Protein AF-A0A3D6DUZ0-F1 (afdb_monomer_lite)

pLDDT: mean 80.69, std 15.08, range [42.62, 96.5]

Secondary structure (DSSP, 8-state):
--SSTT--TT-TTTS-S-PPPHHHHHHHHHHHHHHHHHHHHHHHHHHHHHHHHHHHHHHHHSGGGTEEEEEEEEEEETT--B--TT--S-EEEEEEEEEEE-SSS-EEEEE------GGGSPPPPPP-HHHHGGG-

Foldseek 3Di:
DPPVVPPDPPPCPPPPDDDPPPVVVVVVVVVVVVVVVVVVVVVVVVVVVVVVVVVVVVCVVCVVVFKDKDKDKFWAAPVRDTDDPPDPGDTDIAIWIWIFGPDPDTDIDTDHDDDDDPVPDPDDDPPPVVVVVVVD

Structure (mmCIF, N/CA/C/O backbone):
data_AF-A0A3D6DUZ0-F1
#
_entry.id   AF-A0A3D6DUZ0-F1
#
loop_
_atom_site.group_PDB
_atom_site.id
_atom_site.type_symbol
_atom_site.label_atom_id
_atom_site.label_alt_id
_atom_site.label_comp_id
_atom_site.label_asym_id
_atom_site.label_entity_id
_atom_site.label_seq_id
_atom_site.pdbx_PDB_ins_code
_atom_site.Cartn_x
_atom_site.Cartn_y
_atom_site.Cartn_z
_atom_site.occupancy
_atom_site.B_iso_or_equiv
_atom_site.auth_seq_id
_atom_site.auth_comp_id
_atom_site.auth_asym_id
_atom_site.auth_atom_id
_atom_site.pdbx_PDB_model_num
ATOM 1 N N . LEU A 1 1 ? -32.217 10.745 36.655 1.00 51.28 1 LEU A N 1
ATOM 2 C CA . LEU A 1 1 ? -32.563 10.686 38.101 1.00 51.28 1 LEU A CA 1
ATOM 3 C C . LEU A 1 1 ? -34.040 11.016 38.445 1.00 51.28 1 LEU A C 1
ATOM 5 O O . LEU A 1 1 ? -34.300 11.441 39.559 1.00 51.28 1 LEU A O 1
ATOM 9 N N . ARG A 1 2 ? -35.046 10.800 37.568 1.00 42.62 2 ARG A N 1
ATOM 10 C CA . ARG A 1 2 ? -36.477 11.056 37.907 1.00 42.62 2 ARG A CA 1
ATOM 11 C C . ARG A 1 2 ? -37.331 9.807 38.167 1.00 42.62 2 ARG A C 1
ATOM 13 O O . ARG A 1 2 ? -38.380 9.924 38.785 1.00 42.62 2 ARG A O 1
ATOM 20 N N . LEU A 1 3 ? -36.886 8.628 37.730 1.00 50.22 3 LEU A N 1
ATOM 21 C CA . LEU A 1 3 ? -37.674 7.389 37.811 1.00 50.22 3 LEU A CA 1
ATOM 22 C C . LEU A 1 3 ? -37.639 6.713 39.195 1.00 50.22 3 LEU A C 1
ATOM 24 O O . LEU A 1 3 ? -38.598 6.045 39.557 1.00 50.22 3 LEU A O 1
ATOM 28 N N . LEU A 1 4 ? -36.594 6.937 40.001 1.00 52.59 4 LEU A N 1
ATOM 29 C CA . LEU A 1 4 ? -36.472 6.358 41.352 1.00 52.59 4 LEU A CA 1
ATOM 30 C C . LEU A 1 4 ? -37.182 7.172 42.447 1.00 52.59 4 LEU A C 1
ATOM 32 O O . LEU A 1 4 ? -37.472 6.645 43.514 1.00 52.59 4 LEU A O 1
ATOM 36 N N . GLN A 1 5 ? -37.508 8.441 42.187 1.00 51.31 5 GLN A N 1
ATOM 37 C CA . GLN A 1 5 ? -38.159 9.320 43.169 1.00 51.31 5 GLN A CA 1
ATOM 38 C C . GLN A 1 5 ? -39.690 9.177 43.211 1.00 51.31 5 GLN A C 1
ATOM 40 O O . GLN A 1 5 ? -40.328 9.774 44.072 1.00 51.31 5 GLN A O 1
ATOM 45 N N . GLN A 1 6 ? -40.295 8.397 42.308 1.00 49.47 6 GLN A N 1
ATOM 46 C CA . GLN A 1 6 ? -41.755 8.265 42.201 1.00 49.47 6 GLN A CA 1
ATOM 47 C C . GLN A 1 6 ? -42.337 6.979 42.811 1.00 49.47 6 GLN A C 1
ATOM 49 O O . GLN A 1 6 ? -43.468 6.612 42.497 1.00 49.47 6 GLN A O 1
ATOM 54 N N . GLN A 1 7 ? -41.636 6.301 43.726 1.00 50.44 7 GLN A N 1
ATOM 55 C CA . GLN A 1 7 ? -42.297 5.286 44.555 1.00 50.44 7 GLN A CA 1
ATOM 56 C C . GLN A 1 7 ? -43.094 5.967 45.676 1.00 50.44 7 GLN A C 1
ATOM 58 O O . GLN A 1 7 ? -42.652 6.086 46.815 1.00 50.44 7 GLN A O 1
ATOM 63 N N . GLY A 1 8 ? -44.283 6.457 45.315 1.00 52.00 8 GLY A N 1
ATOM 64 C CA . GLY A 1 8 ? -45.301 6.895 46.266 1.00 52.00 8 GLY A CA 1
ATOM 65 C C . GLY A 1 8 ? -45.802 5.729 47.137 1.00 52.00 8 GLY A C 1
ATOM 66 O O . GLY A 1 8 ? -45.694 4.562 46.741 1.00 52.00 8 GLY A O 1
ATOM 67 N N . PRO A 1 9 ? -46.350 6.018 48.330 1.00 44.12 9 PRO A N 1
ATOM 68 C CA . PRO A 1 9 ? -46.783 4.993 49.270 1.00 44.12 9 PRO A CA 1
ATOM 69 C C . PRO A 1 9 ? -47.973 4.229 48.674 1.00 44.12 9 PRO A C 1
ATOM 71 O O . PRO A 1 9 ? -49.072 4.762 48.568 1.00 44.12 9 PRO A O 1
ATOM 74 N N . GLY A 1 10 ? -47.732 2.991 48.231 1.00 49.47 10 GLY A N 1
ATOM 75 C CA . GLY A 1 10 ? -48.759 2.128 47.632 1.00 49.47 10 GLY A CA 1
ATOM 76 C C . GLY A 1 10 ? -48.259 1.062 46.651 1.00 49.47 10 GLY A C 1
ATOM 77 O O . GLY A 1 10 ? -48.989 0.117 46.383 1.00 49.47 10 GLY A O 1
ATOM 78 N N . LEU A 1 11 ? -47.021 1.149 46.149 1.00 49.72 11 LEU A N 1
ATOM 79 C CA . LEU A 1 11 ? -46.492 0.201 45.145 1.00 49.72 11 LEU A CA 1
ATOM 80 C C . LEU A 1 11 ? -45.631 -0.942 45.720 1.00 49.72 11 LEU A C 1
ATOM 82 O O . LEU A 1 11 ? -45.181 -1.812 44.978 1.00 49.72 11 LEU A O 1
ATOM 86 N N . GLY A 1 12 ? -45.436 -0.981 47.041 1.00 47.12 12 GLY A N 1
ATOM 87 C CA . GLY A 1 12 ? -44.601 -1.983 47.717 1.00 47.12 12 GLY A CA 1
ATOM 88 C C . GLY A 1 12 ? -45.187 -3.399 47.801 1.00 47.12 12 GLY A C 1
ATOM 89 O O . GLY A 1 12 ? -44.524 -4.270 48.350 1.00 47.12 12 GLY A O 1
ATOM 90 N N . SER A 1 13 ? -46.405 -3.654 47.301 1.00 48.75 13 SER A N 1
ATOM 91 C CA . SER A 1 13 ? -47.027 -4.990 47.372 1.00 48.75 13 SER A CA 1
ATOM 92 C C . SER A 1 13 ? -46.988 -5.799 46.069 1.00 48.75 13 SER A C 1
ATOM 94 O O . SER A 1 13 ? -47.320 -6.980 46.105 1.00 48.75 13 SER A O 1
ATOM 96 N N . MET A 1 14 ? -46.561 -5.220 44.935 1.00 47.91 14 MET A N 1
ATOM 97 C CA . MET A 1 14 ? -46.492 -5.947 43.650 1.00 47.91 14 MET A CA 1
ATOM 98 C C . MET A 1 14 ? -45.110 -6.511 43.304 1.00 47.91 14 MET A C 1
ATOM 100 O O . MET A 1 14 ? -45.015 -7.446 42.515 1.00 47.91 14 MET A O 1
ATOM 104 N N . PHE A 1 15 ? -44.046 -6.010 43.930 1.00 51.88 15 PHE A N 1
ATOM 105 C CA . PHE A 1 15 ? -42.709 -6.589 43.836 1.00 51.88 15 PHE A CA 1
ATOM 106 C C . PHE A 1 15 ? -42.360 -7.114 45.222 1.00 51.88 15 PHE A C 1
ATOM 108 O O . PHE A 1 15 ? -42.151 -6.321 46.133 1.00 51.88 15 PHE A O 1
ATOM 115 N N . GLY A 1 16 ? -42.383 -8.439 45.402 1.00 47.09 16 GLY A N 1
ATOM 116 C CA . GLY A 1 16 ? -42.197 -9.151 46.677 1.00 47.09 16 GLY A CA 1
ATOM 117 C C . GLY A 1 16 ? -40.806 -9.023 47.312 1.00 47.09 16 GLY A C 1
ATOM 118 O O . GLY A 1 16 ? -40.272 -9.990 47.843 1.00 47.09 16 GLY A O 1
ATOM 119 N N . SER A 1 17 ? -40.210 -7.842 47.261 1.00 52.19 17 SER A N 1
ATOM 120 C CA . SER A 1 17 ? -38.948 -7.485 47.883 1.00 52.19 17 SER A CA 1
ATOM 121 C C . SER A 1 17 ? -39.189 -6.249 48.740 1.00 52.19 17 SER A C 1
ATOM 123 O O . SER A 1 17 ? -39.565 -5.196 48.221 1.00 52.19 17 SER A O 1
ATOM 125 N N . GLN A 1 18 ? -38.988 -6.387 50.056 1.00 52.31 18 GLN A N 1
ATOM 126 C CA . GLN A 1 18 ? -38.924 -5.254 50.981 1.00 52.31 18 GLN A CA 1
ATOM 127 C C . GLN A 1 18 ? -38.035 -4.150 50.383 1.00 52.31 18 GLN A C 1
ATOM 129 O O . GLN A 1 18 ? -37.001 -4.482 49.794 1.00 52.31 18 GLN A O 1
ATOM 134 N N . PRO A 1 19 ? -38.396 -2.859 50.526 1.00 55.81 19 PRO A N 1
ATOM 135 C CA . PRO A 1 19 ? -37.505 -1.782 50.122 1.00 55.81 19 PRO A CA 1
ATOM 136 C C . PRO A 1 19 ? -36.164 -2.005 50.818 1.00 55.81 19 PRO A C 1
ATOM 138 O O . PRO A 1 19 ? -36.117 -2.144 52.043 1.00 55.81 19 PRO A O 1
ATOM 141 N N . ALA A 1 20 ? -35.100 -2.123 50.020 1.00 57.56 20 ALA A N 1
ATOM 142 C CA . ALA A 1 20 ? -33.757 -2.341 50.527 1.00 57.56 20 ALA A CA 1
ATOM 143 C C . ALA A 1 20 ? -33.479 -1.303 51.620 1.00 57.56 20 ALA A C 1
ATOM 145 O O . ALA A 1 20 ? -33.809 -0.123 51.459 1.00 57.56 20 ALA A O 1
ATOM 146 N N . ALA A 1 21 ? -32.949 -1.755 52.761 1.00 66.25 21 ALA A N 1
ATOM 147 C CA . ALA A 1 21 ? -32.675 -0.872 53.885 1.00 66.25 21 ALA A CA 1
ATOM 148 C C . ALA A 1 21 ? -31.879 0.341 53.384 1.00 66.25 21 ALA A C 1
ATOM 150 O O . ALA A 1 21 ? -31.007 0.203 52.533 1.00 66.25 21 ALA A O 1
ATOM 151 N N . ARG A 1 22 ? -32.174 1.536 53.901 1.00 64.69 22 ARG A N 1
ATOM 152 C CA . ARG A 1 22 ? -31.624 2.814 53.406 1.00 64.69 22 ARG A CA 1
ATOM 153 C C . ARG A 1 22 ? -30.091 2.817 53.229 1.00 64.69 22 ARG A C 1
ATOM 155 O O . ARG A 1 22 ? -29.581 3.526 52.370 1.00 64.69 22 ARG A O 1
ATOM 162 N N . GLY A 1 23 ? -29.370 2.020 54.024 1.00 70.06 23 GLY A N 1
ATOM 163 C CA . GLY A 1 23 ? -27.921 1.817 53.896 1.00 70.06 23 GLY A CA 1
ATOM 164 C C . GLY A 1 23 ? -27.495 0.955 52.699 1.00 70.06 23 GLY A C 1
ATOM 165 O O . GLY A 1 23 ? -26.471 1.241 52.091 1.00 70.06 23 GLY A O 1
ATOM 166 N N . GLU A 1 24 ? -28.292 -0.041 52.316 1.00 73.44 24 GLU A N 1
ATOM 167 C CA . GLU A 1 24 ? -28.065 -0.872 51.126 1.00 73.44 24 GLU A CA 1
ATOM 168 C C . GLU A 1 24 ? -28.291 -0.061 49.842 1.00 73.44 24 GLU A C 1
ATOM 170 O O . GLU A 1 24 ? -27.507 -0.146 48.903 1.00 73.44 24 GLU A O 1
ATOM 175 N N . GLN A 1 25 ? -29.308 0.813 49.829 1.00 75.50 25 GLN A N 1
ATOM 176 C CA . GLN A 1 25 ? -29.518 1.763 48.728 1.00 75.50 25 GLN A CA 1
ATOM 177 C C . GLN A 1 25 ? -28.345 2.741 48.577 1.00 75.50 25 GLN A C 1
ATOM 179 O O . GLN A 1 25 ? -27.843 2.915 47.472 1.00 75.50 25 GLN A O 1
ATOM 184 N N . ALA A 1 26 ? -27.864 3.327 49.679 1.00 76.81 26 ALA A N 1
ATOM 185 C CA . ALA A 1 26 ? -26.724 4.245 49.647 1.00 76.81 26 ALA A CA 1
ATOM 186 C C . ALA A 1 26 ? -25.425 3.559 49.182 1.00 76.81 26 ALA A C 1
ATOM 188 O O . ALA A 1 26 ? -24.618 4.160 48.475 1.00 76.81 26 ALA A O 1
ATOM 189 N N . ARG A 1 27 ? -25.227 2.288 49.551 1.00 83.75 27 ARG A N 1
ATOM 190 C CA . ARG A 1 27 ? -24.090 1.487 49.090 1.00 83.75 27 ARG A CA 1
ATOM 191 C C . ARG A 1 27 ? -24.157 1.215 47.585 1.00 83.75 27 ARG A C 1
ATOM 193 O O . ARG A 1 27 ? -23.160 1.412 46.899 1.00 83.75 27 ARG A O 1
ATOM 200 N N . LEU A 1 28 ? -25.317 0.799 47.078 1.00 82.31 28 LEU A N 1
ATOM 201 C CA . LEU A 1 28 ? -25.517 0.547 45.649 1.00 82.31 28 LEU A CA 1
ATOM 202 C C . LEU A 1 28 ? -25.339 1.823 44.813 1.00 82.31 28 LEU A C 1
ATOM 204 O O . LEU A 1 28 ? -24.759 1.768 43.734 1.00 82.31 28 LEU A O 1
ATOM 208 N N . GLU A 1 29 ? -25.781 2.980 45.311 1.00 82.25 29 GLU A N 1
ATOM 209 C CA . GLU A 1 29 ? -25.537 4.274 44.658 1.00 82.25 29 G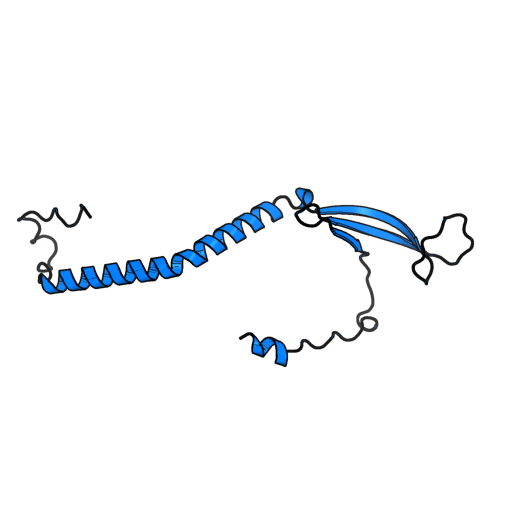LU A CA 1
ATOM 210 C C . GLU A 1 29 ? -24.042 4.612 44.580 1.00 82.25 29 GLU A C 1
ATOM 212 O O . GLU A 1 29 ? -23.570 5.082 43.544 1.00 82.25 29 GLU A O 1
ATOM 217 N N . ALA A 1 30 ? -23.283 4.333 45.644 1.00 85.44 30 ALA A N 1
ATOM 218 C CA . ALA A 1 30 ? -21.837 4.529 45.651 1.00 85.44 30 ALA A CA 1
ATOM 219 C C . ALA A 1 30 ? -21.114 3.577 44.680 1.00 85.44 30 ALA A C 1
ATOM 221 O O . ALA A 1 30 ? -20.226 4.015 43.951 1.00 85.44 30 ALA A O 1
ATOM 222 N N . GLU A 1 31 ? -21.513 2.301 44.629 1.00 88.56 31 GLU A N 1
ATOM 223 C CA . GLU A 1 31 ? -20.970 1.320 43.677 1.00 88.56 31 GLU A CA 1
ATOM 224 C C . GLU A 1 31 ? -21.305 1.695 42.219 1.00 88.56 31 GLU A C 1
ATOM 226 O O . GLU A 1 31 ? -20.453 1.574 41.339 1.00 88.56 31 GLU A O 1
ATOM 231 N N . LEU A 1 32 ? -22.506 2.220 41.947 1.00 87.62 32 LEU A N 1
ATOM 232 C CA . LEU A 1 32 ? -22.886 2.706 40.614 1.00 87.62 32 LEU A CA 1
ATOM 233 C C . LEU A 1 32 ? -22.056 3.914 40.172 1.00 87.62 32 LEU A C 1
ATOM 235 O O . LEU A 1 32 ? -21.586 3.936 39.037 1.00 87.62 32 LEU A O 1
ATOM 239 N N . LEU A 1 33 ? -21.847 4.891 41.058 1.00 89.06 33 LEU A N 1
ATOM 240 C CA . LEU A 1 33 ? -21.005 6.056 40.773 1.00 89.06 33 LEU A CA 1
ATOM 241 C C . LEU A 1 33 ? -19.547 5.661 40.510 1.00 89.06 33 LEU A C 1
ATOM 243 O O . LEU A 1 33 ? -18.898 6.232 39.632 1.00 89.06 33 LEU A O 1
ATOM 247 N N . ASP A 1 34 ? -19.027 4.678 41.249 1.00 86.75 34 ASP A N 1
ATOM 248 C CA . ASP A 1 34 ? -17.676 4.174 41.018 1.00 86.75 34 ASP A CA 1
ATOM 249 C C . ASP A 1 34 ? -17.562 3.446 39.671 1.00 86.75 34 ASP A C 1
ATOM 251 O O . ASP A 1 34 ? -16.634 3.718 38.909 1.00 86.75 34 ASP A O 1
ATOM 255 N N . ASN A 1 35 ? -18.545 2.615 39.317 1.00 84.88 35 ASN A N 1
ATOM 256 C CA . ASN A 1 35 ? -18.616 1.979 38.000 1.00 84.88 35 ASN A CA 1
ATOM 257 C C . ASN A 1 35 ? -18.700 3.009 36.865 1.00 84.88 35 ASN A C 1
ATOM 259 O O . ASN A 1 35 ? -18.013 2.870 35.856 1.00 84.88 35 ASN A O 1
ATOM 263 N N . GLU A 1 36 ? -19.502 4.063 37.022 1.00 82.25 36 GLU A N 1
ATOM 264 C CA . GLU A 1 36 ? -19.655 5.121 36.018 1.00 82.25 36 GLU A CA 1
ATOM 265 C C . GLU A 1 36 ? -18.328 5.865 35.786 1.00 82.25 36 GLU A C 1
ATOM 267 O O . GLU A 1 36 ? -17.931 6.114 34.646 1.00 82.25 36 GLU A O 1
ATOM 272 N N . ARG A 1 37 ? -17.573 6.120 36.860 1.00 81.81 37 ARG A N 1
ATOM 273 C CA . ARG A 1 37 ? -16.220 6.690 36.805 1.00 81.81 37 ARG A CA 1
ATOM 274 C C . ARG A 1 37 ? -15.216 5.754 36.124 1.00 81.81 37 ARG A C 1
ATOM 276 O O . ARG A 1 37 ? -14.401 6.217 35.327 1.00 81.81 37 ARG A O 1
ATOM 283 N N . GLN A 1 38 ? -15.260 4.456 36.426 1.00 79.56 38 GLN A N 1
ATOM 284 C CA . GLN A 1 38 ? -14.398 3.454 35.789 1.00 79.56 38 GLN A CA 1
ATOM 285 C C . GLN A 1 38 ? -14.693 3.335 34.285 1.00 79.56 38 GLN A C 1
ATOM 287 O O . GLN A 1 38 ? -13.766 3.329 33.478 1.00 79.56 38 GLN A O 1
ATOM 292 N N . LEU A 1 39 ? -15.970 3.330 33.893 1.00 71.81 39 LEU A N 1
ATOM 293 C CA . LEU A 1 39 ? -16.392 3.302 32.490 1.00 71.81 39 LEU A CA 1
ATOM 294 C C . LEU A 1 39 ? -15.955 4.562 31.731 1.00 71.81 39 LEU A C 1
ATOM 296 O O . LEU A 1 39 ? -15.469 4.459 30.607 1.00 71.81 39 LEU A O 1
ATOM 300 N N . GLN A 1 40 ? -16.044 5.744 32.348 1.00 72.12 40 GLN A N 1
ATOM 301 C CA . GLN A 1 40 ? -15.541 6.988 31.750 1.00 72.12 40 GLN A CA 1
ATOM 302 C C . GLN A 1 40 ? -14.020 6.982 31.547 1.00 72.12 40 GLN A C 1
ATOM 304 O O . GLN A 1 40 ? -13.538 7.503 30.543 1.00 72.12 40 GLN A O 1
ATOM 309 N N . ALA A 1 41 ? -13.262 6.382 32.470 1.00 70.00 41 ALA A N 1
ATOM 310 C CA . ALA A 1 41 ? -11.810 6.254 32.344 1.00 70.00 41 ALA A CA 1
ATOM 311 C C . ALA A 1 41 ? -11.392 5.319 31.193 1.00 70.00 41 ALA A C 1
ATOM 313 O O . ALA A 1 41 ? -10.328 5.511 30.608 1.00 70.00 41 ALA A O 1
ATOM 314 N N . ILE A 1 42 ? -12.231 4.337 30.853 1.00 68.06 42 ILE A N 1
ATOM 315 C CA . ILE A 1 42 ? -12.008 3.400 29.743 1.00 68.06 42 ILE A CA 1
ATOM 316 C C . ILE A 1 42 ? -12.467 4.011 28.402 1.00 68.06 42 ILE A C 1
ATOM 318 O O . ILE A 1 42 ? -11.758 3.914 27.400 1.00 68.06 42 ILE A O 1
ATOM 322 N N . GLY A 1 43 ? -13.608 4.711 28.383 1.00 60.19 43 GLY A N 1
ATOM 323 C CA . GLY A 1 43 ? -14.271 5.187 27.157 1.00 60.19 43 GLY A CA 1
ATOM 324 C C . GLY A 1 43 ? -13.536 6.272 26.351 1.00 60.19 43 GLY A C 1
ATOM 325 O O . GLY A 1 43 ? -13.878 6.521 25.193 1.00 60.19 43 GLY A O 1
ATOM 326 N N . GLY A 1 44 ? -12.506 6.913 26.912 1.00 64.12 44 GLY A N 1
ATOM 327 C CA . GLY A 1 44 ? -11.694 7.900 26.185 1.00 64.12 44 GLY A CA 1
ATOM 328 C C . GLY A 1 44 ? -10.783 7.297 25.106 1.00 64.12 44 GLY A C 1
ATOM 329 O O . GLY A 1 44 ? -10.476 7.966 24.124 1.00 64.12 44 GLY A O 1
ATOM 330 N N . GLY A 1 45 ? -10.353 6.041 25.271 1.00 63.56 45 GLY A N 1
ATOM 331 C CA . GLY A 1 45 ? -9.489 5.357 24.302 1.00 63.56 45 GLY A CA 1
ATOM 332 C C . GLY A 1 45 ? -10.265 4.711 23.153 1.00 63.56 45 GLY A C 1
ATOM 333 O O . GLY A 1 45 ? -9.829 4.776 22.006 1.00 63.56 45 GLY A O 1
ATOM 334 N N . GLU A 1 46 ? -11.433 4.131 23.448 1.00 68.31 46 GLU A N 1
ATOM 335 C CA . GLU A 1 46 ? -12.297 3.501 22.439 1.00 68.31 46 GLU A CA 1
ATOM 336 C C . GLU A 1 46 ? -12.841 4.520 21.435 1.00 68.31 46 GLU A C 1
ATOM 338 O O . GLU A 1 46 ? -12.805 4.268 20.237 1.00 68.31 46 GLU A O 1
ATOM 343 N N . THR A 1 47 ? -13.245 5.703 21.898 1.00 74.44 47 THR A N 1
ATOM 344 C CA . THR A 1 47 ? -13.740 6.780 21.022 1.00 74.44 47 THR A CA 1
ATOM 345 C C . THR A 1 47 ? -12.661 7.331 20.087 1.00 74.44 47 THR A C 1
ATOM 347 O O . THR A 1 47 ? -12.942 7.635 18.929 1.00 74.44 47 THR A O 1
ATOM 350 N N . ALA A 1 48 ? -11.411 7.424 20.552 1.00 77.94 48 ALA A N 1
ATOM 351 C CA . ALA A 1 48 ? -10.287 7.798 19.697 1.00 77.94 48 ALA A CA 1
ATOM 352 C C . ALA A 1 48 ? -9.993 6.709 18.654 1.00 77.94 48 ALA A C 1
ATOM 354 O O . ALA A 1 48 ? -9.815 7.017 17.480 1.00 77.94 48 ALA A O 1
ATOM 355 N N . LEU A 1 49 ? -9.988 5.436 19.062 1.00 85.62 49 LEU A N 1
ATOM 356 C CA . LEU A 1 49 ? -9.778 4.314 18.147 1.00 85.62 49 LEU A CA 1
ATOM 357 C C . LEU A 1 49 ? -10.883 4.223 17.087 1.00 85.62 49 LEU A C 1
ATOM 359 O O . LEU A 1 49 ? -10.585 3.992 15.918 1.00 85.62 49 LEU A O 1
ATOM 363 N N . GLU A 1 50 ? -12.139 4.415 17.480 1.00 87.50 50 GLU A N 1
ATOM 364 C CA . GLU A 1 50 ? -13.284 4.413 16.572 1.00 87.50 50 GLU A CA 1
ATOM 365 C C . GLU A 1 50 ? -13.153 5.524 15.524 1.00 87.50 50 GLU A C 1
ATOM 367 O O . GLU A 1 50 ? -13.244 5.242 14.331 1.00 87.50 50 GLU A O 1
ATOM 372 N N . ALA A 1 51 ? -12.789 6.743 15.935 1.00 84.06 51 ALA A N 1
ATOM 373 C CA . ALA A 1 51 ? -12.532 7.847 15.009 1.00 84.06 51 ALA A CA 1
ATOM 374 C C . ALA A 1 51 ? -11.367 7.564 14.035 1.00 84.06 51 ALA A C 1
ATOM 376 O O . ALA A 1 51 ? -11.462 7.868 12.842 1.00 84.06 51 ALA A O 1
ATOM 377 N N . GLU A 1 52 ? -10.270 6.958 14.507 1.00 88.31 52 GLU A N 1
ATOM 378 C CA . GLU A 1 52 ? -9.144 6.562 13.645 1.00 88.31 52 GLU A CA 1
ATOM 379 C C . GLU A 1 52 ? -9.549 5.467 12.643 1.00 88.31 52 GLU A C 1
ATOM 381 O O . GLU A 1 52 ? -9.157 5.505 11.472 1.00 88.31 52 GLU A O 1
ATOM 386 N N . LEU A 1 53 ? -10.371 4.502 13.067 1.00 93.69 53 LEU A N 1
ATOM 387 C CA . LEU A 1 53 ? -10.883 3.442 12.197 1.00 93.69 53 LEU A CA 1
ATOM 388 C C . LEU A 1 53 ? -11.883 3.972 11.166 1.00 93.69 53 LEU A C 1
ATOM 390 O O . LEU A 1 53 ? -11.811 3.568 10.006 1.00 93.69 53 LEU A O 1
ATOM 394 N N . GLU A 1 54 ? -12.773 4.887 11.544 1.00 93.12 54 GLU A N 1
ATOM 395 C CA . GLU A 1 54 ? -13.674 5.575 10.612 1.00 93.12 54 GLU A CA 1
ATOM 396 C C . GLU A 1 54 ? -12.887 6.367 9.561 1.00 93.12 54 GLU A C 1
ATOM 398 O O . GLU A 1 54 ? -13.172 6.285 8.364 1.00 93.12 54 GLU A O 1
ATOM 403 N N . CYS A 1 55 ? -11.841 7.082 9.986 1.00 88.75 55 CYS A N 1
ATOM 404 C CA . CYS A 1 55 ? -10.935 7.784 9.080 1.00 88.75 55 CYS A CA 1
ATOM 405 C C . CYS A 1 55 ? -10.264 6.812 8.096 1.00 88.75 55 CYS A C 1
ATOM 407 O O . CYS A 1 55 ? -10.264 7.045 6.881 1.00 88.75 55 CYS A O 1
ATOM 409 N N . LEU A 1 56 ? -9.738 5.690 8.598 1.00 92.25 56 LEU A N 1
ATOM 410 C CA . LEU A 1 56 ? -9.127 4.657 7.766 1.00 92.25 56 LEU A CA 1
ATOM 411 C C . LEU A 1 56 ? -10.127 4.091 6.749 1.00 92.25 56 LEU A C 1
ATOM 413 O O . LEU A 1 56 ? -9.787 3.966 5.571 1.00 92.25 56 LEU A O 1
ATOM 417 N N . GLN A 1 57 ? -11.355 3.787 7.173 1.00 95.06 57 GLN A N 1
ATOM 418 C CA . GLN A 1 57 ? -12.416 3.315 6.282 1.00 95.06 57 GLN A CA 1
ATOM 419 C C . GLN A 1 57 ? -12.698 4.330 5.171 1.00 95.06 57 GLN A C 1
ATOM 421 O O . GLN A 1 57 ? -12.640 3.971 3.996 1.00 95.06 57 GLN A O 1
ATOM 426 N N . ALA A 1 58 ? -12.889 5.607 5.511 1.00 91.31 58 ALA A N 1
ATOM 427 C CA . ALA A 1 58 ? -13.165 6.658 4.533 1.00 91.31 58 ALA A CA 1
ATOM 428 C C . ALA A 1 58 ? -12.054 6.797 3.471 1.00 91.31 58 ALA A C 1
ATOM 430 O O . ALA A 1 58 ? -12.333 7.012 2.284 1.00 91.31 58 ALA A O 1
ATOM 431 N N . VAL A 1 59 ? -10.786 6.647 3.872 1.00 90.94 59 VAL A N 1
ATOM 432 C CA . VAL A 1 59 ? -9.640 6.650 2.947 1.00 90.94 59 VAL A CA 1
ATOM 433 C C . VAL A 1 59 ? -9.654 5.413 2.046 1.00 90.94 59 VAL A C 1
ATOM 435 O O . VAL A 1 59 ? -9.457 5.534 0.833 1.00 90.94 59 VAL A O 1
ATOM 438 N N . LEU A 1 60 ? -9.896 4.231 2.618 1.00 92.12 60 LEU A N 1
ATOM 439 C CA . LEU A 1 60 ? -9.877 2.954 1.900 1.00 92.12 60 LEU A CA 1
ATOM 440 C C . LEU A 1 60 ? -11.083 2.743 0.977 1.00 92.12 60 LEU A C 1
ATOM 442 O O . LEU A 1 60 ? -10.965 1.990 0.014 1.00 92.12 60 LEU A O 1
ATOM 446 N N . GLU A 1 61 ? -12.207 3.420 1.210 1.00 95.69 61 GLU A N 1
ATOM 447 C CA . GLU A 1 61 ? -13.343 3.438 0.280 1.00 95.69 61 GLU A CA 1
ATOM 448 C C . GLU A 1 61 ? -13.014 4.174 -1.025 1.00 95.69 61 GLU A C 1
ATOM 450 O O . GLU A 1 61 ? -13.548 3.853 -2.086 1.00 95.69 61 GLU A O 1
ATOM 455 N N . ASN A 1 62 ? -12.129 5.174 -0.965 1.00 91.06 62 ASN A N 1
ATOM 456 C CA . ASN A 1 62 ? -11.795 6.027 -2.104 1.00 91.06 62 ASN A CA 1
ATOM 457 C C . ASN A 1 62 ? -10.273 6.207 -2.262 1.00 91.06 62 ASN A C 1
ATOM 459 O O . ASN A 1 62 ? -9.787 7.345 -2.322 1.00 91.06 62 ASN A O 1
ATOM 463 N N . PRO A 1 63 ? -9.495 5.118 -2.400 1.00 89.50 63 PRO A N 1
ATOM 464 C CA . PRO A 1 63 ? -8.037 5.182 -2.347 1.00 89.50 63 PRO A CA 1
ATOM 465 C C . PRO A 1 63 ? -7.457 6.000 -3.506 1.00 89.50 63 PRO A C 1
ATOM 467 O O . PRO A 1 63 ? -6.438 6.668 -3.342 1.00 89.50 63 PRO A O 1
ATOM 470 N N . GLY A 1 64 ? -8.145 6.040 -4.654 1.00 90.69 64 GLY A N 1
ATOM 471 C CA . GLY A 1 64 ? -7.750 6.827 -5.827 1.00 90.69 64 GLY A CA 1
ATOM 472 C C . GLY A 1 64 ? -7.687 8.344 -5.604 1.00 90.69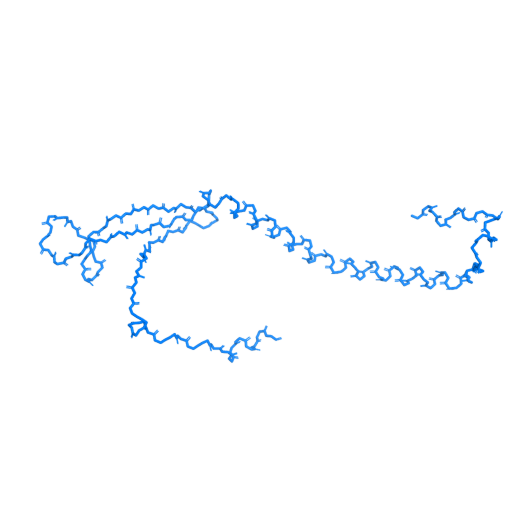 64 GLY A C 1
ATOM 473 O O . GLY A 1 64 ? -7.090 9.046 -6.415 1.00 90.69 64 GLY A O 1
ATOM 474 N N . ARG A 1 65 ? -8.266 8.868 -4.511 1.00 89.88 65 ARG A N 1
ATOM 475 C CA . ARG A 1 65 ? -8.123 10.283 -4.116 1.00 89.88 65 ARG A CA 1
ATOM 476 C C . ARG A 1 65 ? -6.734 10.607 -3.568 1.00 89.88 65 ARG A C 1
ATOM 478 O O . ARG A 1 65 ? -6.318 11.761 -3.619 1.00 89.88 65 ARG A O 1
ATOM 485 N N . TYR A 1 66 ? -6.049 9.601 -3.033 1.00 88.62 66 TYR A N 1
ATOM 486 C CA . TYR A 1 66 ? -4.780 9.760 -2.328 1.00 88.62 66 TYR A CA 1
ATOM 487 C C . TYR A 1 66 ? -3.638 9.020 -3.013 1.00 88.62 66 TYR A C 1
ATOM 489 O O . TYR A 1 66 ? -2.496 9.436 -2.875 1.00 88.62 66 TYR A O 1
ATOM 497 N N . LEU A 1 67 ? -3.920 7.942 -3.746 1.00 91.44 67 LEU A N 1
ATOM 498 C CA . LEU A 1 67 ? -2.928 7.120 -4.424 1.00 91.44 67 LEU A CA 1
ATOM 499 C C . LEU A 1 67 ? -3.274 6.993 -5.906 1.00 91.44 67 LEU A C 1
ATOM 501 O O . LEU A 1 67 ? -4.285 6.394 -6.273 1.00 91.44 67 LEU A O 1
ATOM 505 N N . ARG A 1 68 ? -2.389 7.495 -6.764 1.00 93.00 68 ARG A N 1
ATOM 506 C CA . ARG A 1 68 ? -2.460 7.298 -8.213 1.00 93.00 68 ARG A CA 1
ATOM 507 C C . ARG A 1 68 ? -1.319 6.398 -8.657 1.00 93.00 68 ARG A C 1
ATOM 509 O O . ARG A 1 68 ? -0.190 6.572 -8.209 1.00 93.00 68 ARG A O 1
ATOM 516 N N . VAL A 1 69 ? -1.611 5.451 -9.544 1.00 94.31 69 VAL A N 1
ATOM 517 C CA . VAL A 1 69 ? -0.594 4.590 -10.154 1.00 94.31 69 VAL A CA 1
ATOM 518 C C . VAL A 1 69 ? -0.603 4.800 -11.660 1.00 94.31 69 VAL A C 1
ATOM 520 O O . VAL A 1 69 ? -1.632 4.618 -12.307 1.00 94.31 69 VAL A O 1
ATOM 523 N N . GLU A 1 70 ? 0.544 5.174 -12.213 1.00 95.00 70 GLU A N 1
ATOM 524 C CA . GLU A 1 70 ? 0.744 5.348 -13.652 1.00 95.00 70 GLU A CA 1
ATOM 525 C C . GLU A 1 70 ? 1.758 4.343 -14.186 1.00 95.00 70 GLU A C 1
ATOM 527 O O . GLU A 1 70 ? 2.689 3.962 -13.481 1.00 95.00 70 GLU A O 1
ATOM 532 N N . GLN A 1 71 ? 1.600 3.930 -15.442 1.00 95.56 71 GLN A N 1
ATOM 533 C CA . GLN A 1 71 ? 2.569 3.066 -16.112 1.00 95.56 71 GLN A CA 1
ATOM 534 C C . GLN A 1 71 ? 3.561 3.912 -16.905 1.00 95.56 71 GLN A C 1
ATOM 536 O O . GLN A 1 71 ? 3.169 4.825 -17.634 1.00 95.56 71 GLN A O 1
ATOM 541 N N . LYS A 1 72 ? 4.851 3.602 -16.780 1.00 94.88 72 LYS A N 1
ATOM 542 C CA . LYS A 1 72 ? 5.918 4.259 -17.532 1.00 94.88 72 LYS A CA 1
ATOM 543 C C . LYS A 1 72 ? 6.946 3.243 -18.006 1.00 94.88 72 LYS A C 1
ATOM 545 O O . LYS A 1 72 ? 7.646 2.642 -17.196 1.00 94.88 72 LYS A O 1
ATOM 550 N N . GLN A 1 73 ? 7.090 3.130 -19.320 1.00 94.69 73 GLN A N 1
ATOM 551 C CA . GLN A 1 73 ? 8.143 2.332 -19.933 1.00 94.69 73 GLN A CA 1
ATOM 552 C C . GLN A 1 73 ? 9.451 3.128 -19.992 1.00 94.69 73 GLN A C 1
ATOM 554 O O . GLN A 1 73 ? 9.470 4.274 -20.450 1.00 94.69 73 GLN A O 1
ATOM 559 N N . LEU A 1 74 ? 10.543 2.531 -19.520 1.00 93.69 74 LEU A N 1
ATOM 560 C CA . LEU A 1 74 ? 11.888 3.106 -19.536 1.00 93.69 74 LEU A CA 1
ATOM 561 C C . LEU A 1 74 ? 12.886 2.096 -20.101 1.00 93.69 74 LEU A C 1
ATOM 563 O O . LEU A 1 74 ? 12.778 0.904 -19.833 1.00 93.69 74 LEU A O 1
ATOM 567 N N . ARG A 1 75 ? 13.891 2.575 -20.839 1.00 94.69 75 ARG A N 1
ATOM 568 C CA . ARG A 1 75 ? 15.027 1.759 -21.280 1.00 94.69 75 ARG A CA 1
ATOM 569 C C . ARG A 1 75 ? 16.180 1.943 -20.293 1.00 94.69 75 ARG A C 1
ATOM 571 O O . ARG A 1 75 ? 16.642 3.070 -20.119 1.00 94.69 75 ARG A O 1
ATOM 578 N N . LEU A 1 76 ? 16.596 0.868 -19.621 1.00 94.75 76 LEU A N 1
ATOM 579 C CA . LEU A 1 76 ? 17.618 0.887 -18.569 1.00 94.75 76 LEU A CA 1
ATOM 580 C C . LEU A 1 76 ? 18.808 -0.010 -18.906 1.00 94.75 76 LEU A C 1
ATOM 582 O O . LEU A 1 76 ? 18.634 -1.150 -19.337 1.00 94.75 76 LEU A O 1
ATOM 586 N N . THR A 1 77 ? 20.021 0.481 -18.657 1.00 94.56 77 THR A N 1
ATOM 587 C CA . THR A 1 77 ? 21.235 -0.350 -18.680 1.00 94.56 77 THR A CA 1
ATOM 588 C C . THR A 1 77 ? 21.282 -1.298 -17.480 1.00 94.56 77 THR A C 1
ATOM 590 O O . THR A 1 77 ? 20.548 -1.134 -16.502 1.00 94.56 77 THR A O 1
ATOM 593 N N . THR A 1 78 ? 22.214 -2.253 -17.494 1.00 90.81 78 THR A N 1
ATOM 594 C CA . THR A 1 78 ? 22.496 -3.133 -16.341 1.00 90.81 78 THR A CA 1
ATOM 595 C C . THR A 1 78 ? 22.960 -2.377 -15.089 1.00 90.81 78 THR A C 1
ATOM 597 O O . THR A 1 78 ? 22.927 -2.930 -13.994 1.00 90.81 78 THR 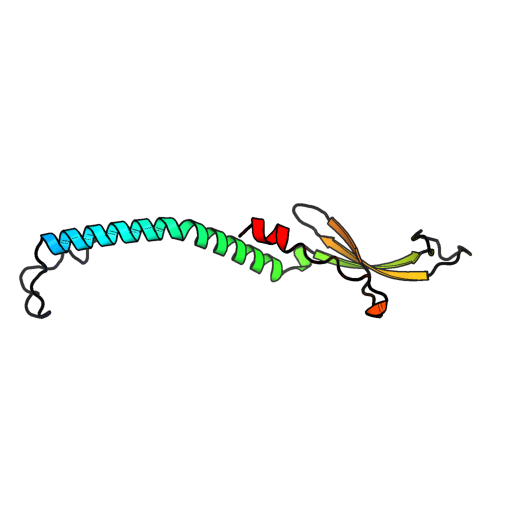A O 1
ATOM 600 N N . MET A 1 79 ? 23.342 -1.104 -15.237 1.00 93.69 79 MET A N 1
ATOM 601 C CA . MET A 1 79 ? 23.723 -0.198 -14.151 1.00 93.69 79 MET A CA 1
ATOM 602 C C . MET A 1 79 ? 22.581 0.744 -13.724 1.00 93.69 79 MET A C 1
ATOM 604 O O . MET A 1 79 ? 22.827 1.713 -13.011 1.00 93.69 79 MET A O 1
ATOM 608 N N . ASN A 1 80 ? 21.336 0.475 -14.141 1.00 90.50 80 ASN A N 1
ATOM 609 C CA . ASN A 1 80 ? 20.137 1.272 -13.838 1.00 90.50 80 ASN A CA 1
ATOM 610 C C . ASN A 1 80 ? 20.171 2.718 -14.371 1.00 90.50 80 ASN A C 1
ATOM 612 O O . ASN A 1 80 ? 19.547 3.613 -13.798 1.00 90.50 80 ASN A O 1
ATOM 616 N N . VAL A 1 81 ? 20.878 2.958 -15.478 1.00 93.44 81 VAL A N 1
ATOM 617 C CA . VAL A 1 81 ? 20.914 4.267 -16.149 1.00 93.44 81 VAL A CA 1
ATOM 618 C C . VAL A 1 81 ? 19.860 4.306 -17.253 1.00 93.44 81 VAL A C 1
ATOM 620 O O . VAL A 1 81 ? 19.777 3.374 -18.051 1.00 93.44 81 VAL A O 1
ATOM 623 N N . VAL A 1 82 ? 19.065 5.379 -17.304 1.00 94.19 82 VAL A N 1
ATOM 624 C CA . VAL A 1 82 ? 18.067 5.602 -18.364 1.00 94.19 82 VAL A CA 1
ATOM 625 C C . VAL A 1 82 ? 18.764 5.993 -19.660 1.00 94.19 82 VAL A C 1
ATOM 627 O O . VAL A 1 82 ? 19.561 6.928 -19.667 1.00 94.19 82 VAL A O 1
ATOM 630 N N . THR A 1 83 ? 18.431 5.313 -20.755 1.00 94.31 83 THR A N 1
ATOM 631 C CA . THR A 1 83 ? 19.015 5.565 -22.078 1.00 94.31 83 THR A CA 1
ATOM 632 C C . THR A 1 83 ? 17.955 5.833 -23.137 1.00 94.31 83 THR A C 1
ATOM 634 O O . THR A 1 83 ? 16.792 5.441 -23.024 1.00 94.31 83 THR A O 1
ATOM 637 N N . GLU A 1 84 ? 18.360 6.529 -24.196 1.00 92.75 84 GLU A N 1
ATOM 638 C CA . GLU A 1 84 ? 17.508 6.778 -25.356 1.00 92.75 84 GLU A CA 1
ATOM 639 C C . GLU A 1 84 ? 17.371 5.527 -26.235 1.00 92.75 84 GLU A C 1
ATOM 641 O O . GLU A 1 84 ? 18.238 4.650 -26.260 1.00 92.75 84 GLU A O 1
ATOM 646 N N . LYS A 1 85 ? 16.294 5.447 -27.025 1.00 86.38 85 LYS A N 1
ATOM 647 C CA . LYS A 1 85 ? 16.069 4.331 -27.965 1.00 86.38 85 LYS A CA 1
ATOM 648 C C . LYS A 1 85 ? 17.121 4.251 -29.078 1.00 86.38 85 LYS A C 1
ATOM 650 O O . LYS A 1 85 ? 17.370 3.175 -29.604 1.00 86.38 85 LYS A O 1
ATOM 655 N N . THR A 1 86 ? 17.761 5.367 -29.400 1.00 88.81 86 THR A N 1
ATOM 656 C CA . THR A 1 86 ? 18.831 5.484 -30.402 1.00 88.81 86 THR A CA 1
ATOM 657 C C . THR A 1 86 ? 20.203 5.060 -29.875 1.00 88.81 86 THR A C 1
ATOM 659 O O . THR A 1 86 ? 21.132 4.914 -30.664 1.00 88.81 86 THR A O 1
ATOM 662 N N . SER A 1 87 ? 20.350 4.850 -28.560 1.00 89.44 87 SER A N 1
ATOM 663 C CA . SER A 1 87 ? 21.611 4.402 -27.968 1.00 89.44 87 SER A CA 1
ATOM 664 C C . SER A 1 87 ? 21.917 2.944 -28.330 1.00 89.44 87 SER A C 1
ATOM 666 O O . SER A 1 87 ? 21.041 2.073 -28.261 1.00 89.44 87 SER A O 1
ATOM 668 N N . ASN A 1 88 ? 23.186 2.682 -28.653 1.00 88.50 88 ASN A N 1
ATOM 669 C CA . ASN A 1 88 ? 23.728 1.342 -28.903 1.00 88.50 88 ASN A CA 1
ATOM 670 C C . ASN A 1 88 ? 24.149 0.612 -27.616 1.00 88.50 88 ASN A C 1
ATOM 672 O O . ASN A 1 88 ? 24.656 -0.507 -27.683 1.00 88.50 88 ASN A O 1
ATOM 676 N N . GLU A 1 89 ? 23.966 1.224 -26.446 1.00 91.12 89 GLU A N 1
ATOM 677 C CA . GLU A 1 89 ? 24.262 0.574 -25.172 1.00 91.12 89 GLU A CA 1
ATOM 678 C C . GLU A 1 89 ? 23.340 -0.628 -24.916 1.00 91.12 89 GLU A C 1
ATOM 680 O O . GLU A 1 89 ? 22.150 -0.625 -25.260 1.00 91.12 89 GLU A O 1
ATOM 685 N N . MET A 1 90 ? 23.889 -1.659 -24.266 1.00 92.69 90 MET A N 1
ATOM 686 C CA . MET A 1 90 ? 23.103 -2.796 -23.796 1.00 92.69 90 MET A CA 1
ATOM 687 C C . MET A 1 90 ? 22.129 -2.336 -22.711 1.00 92.69 90 MET A C 1
ATOM 689 O O . MET A 1 90 ? 22.528 -1.956 -21.609 1.00 92.69 90 MET A O 1
ATOM 693 N N . ALA A 1 91 ? 20.842 -2.389 -23.035 1.00 94.88 91 ALA A N 1
ATOM 694 C CA . ALA A 1 91 ? 19.770 -1.954 -22.160 1.00 94.88 91 ALA A CA 1
ATOM 695 C C . ALA A 1 91 ? 18.498 -2.768 -22.417 1.00 94.88 91 ALA A C 1
ATOM 697 O O . ALA A 1 91 ? 18.286 -3.263 -23.525 1.00 94.88 91 ALA A O 1
ATOM 698 N N . ALA A 1 92 ? 17.653 -2.873 -21.397 1.00 92.88 92 ALA A N 1
ATOM 699 C CA . ALA A 1 92 ? 16.354 -3.529 -21.455 1.00 92.88 92 ALA A CA 1
ATOM 700 C C . ALA A 1 92 ? 15.228 -2.493 -21.359 1.00 92.88 92 ALA A C 1
ATOM 702 O O . ALA A 1 92 ? 15.364 -1.493 -20.654 1.00 92.88 92 ALA A O 1
ATOM 703 N N . GLU A 1 93 ? 14.116 -2.732 -22.052 1.00 94.62 93 GLU A N 1
ATOM 704 C CA . GLU A 1 93 ? 12.874 -1.988 -21.823 1.00 94.62 93 GLU A CA 1
ATOM 705 C C . GLU A 1 93 ? 12.152 -2.583 -20.608 1.00 94.62 93 GLU A C 1
ATOM 707 O O . GLU A 1 93 ? 11.978 -3.797 -20.510 1.00 94.62 93 GLU A O 1
ATOM 712 N N . ILE A 1 94 ? 11.776 -1.727 -19.658 1.00 93.19 94 ILE A N 1
ATOM 713 C CA . ILE A 1 94 ? 11.139 -2.110 -18.398 1.00 93.19 94 ILE A CA 1
ATOM 714 C C . ILE A 1 94 ? 9.906 -1.238 -18.185 1.00 93.19 94 ILE A C 1
ATOM 716 O O . ILE A 1 94 ? 9.988 -0.006 -18.226 1.00 93.19 94 ILE A O 1
ATOM 720 N N . ASP A 1 95 ? 8.777 -1.884 -17.906 1.00 94.81 95 ASP A N 1
ATOM 721 C CA . ASP A 1 95 ? 7.528 -1.222 -17.548 1.00 94.81 95 ASP A CA 1
ATOM 722 C C . ASP A 1 95 ? 7.462 -1.018 -16.031 1.00 94.81 95 ASP A C 1
ATOM 724 O O . ASP A 1 95 ? 7.368 -1.968 -15.251 1.00 94.81 95 ASP A O 1
ATOM 728 N N . PHE A 1 96 ? 7.534 0.243 -15.606 1.00 95.06 96 PHE A N 1
ATOM 729 C CA . PHE A 1 96 ? 7.401 0.631 -14.208 1.00 95.06 96 PHE A CA 1
ATOM 730 C C . PHE A 1 96 ? 5.977 1.062 -13.893 1.00 95.06 96 PHE A C 1
ATOM 732 O O . PHE A 1 96 ? 5.403 1.897 -14.593 1.00 95.06 96 PHE A O 1
ATOM 739 N N . ALA A 1 97 ? 5.475 0.604 -12.751 1.00 96.50 97 ALA A N 1
ATOM 740 C CA . ALA A 1 97 ? 4.352 1.228 -12.081 1.00 96.50 97 ALA A CA 1
ATOM 741 C C . ALA A 1 97 ? 4.881 2.335 -11.158 1.00 96.50 97 ALA A C 1
ATOM 743 O O . ALA A 1 97 ? 5.722 2.102 -10.288 1.00 96.50 97 ALA A O 1
ATOM 744 N N . ILE A 1 98 ? 4.406 3.559 -11.353 1.00 95.12 98 ILE A N 1
ATOM 745 C CA . ILE A 1 98 ? 4.764 4.723 -10.550 1.00 95.12 98 ILE A CA 1
ATOM 746 C C . ILE A 1 98 ? 3.581 5.055 -9.654 1.00 95.12 98 ILE A C 1
ATOM 748 O O . ILE A 1 98 ? 2.562 5.545 -10.129 1.00 95.12 98 ILE A O 1
ATOM 752 N N . ALA A 1 99 ? 3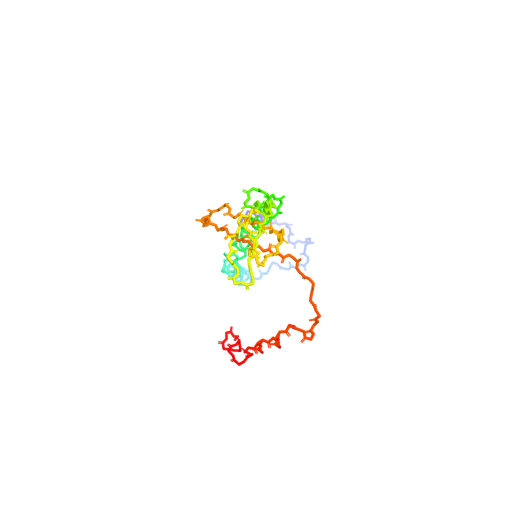.734 4.793 -8.360 1.00 94.56 99 ALA A N 1
ATOM 753 C CA . ALA A 1 99 ? 2.806 5.210 -7.325 1.00 94.56 99 ALA A CA 1
ATOM 754 C C . ALA A 1 99 ? 3.124 6.634 -6.857 1.00 94.56 99 ALA A C 1
ATOM 756 O O . ALA A 1 99 ? 4.250 6.938 -6.446 1.00 94.56 99 ALA A O 1
ATOM 757 N N . GLU A 1 100 ? 2.108 7.485 -6.875 1.00 94.38 100 GLU A N 1
ATOM 758 C CA . GLU A 1 100 ? 2.124 8.838 -6.339 1.00 94.38 100 GLU A CA 1
ATOM 759 C C . GLU A 1 100 ? 1.104 8.939 -5.212 1.00 94.38 100 GLU A C 1
ATOM 761 O O . GLU A 1 100 ? -0.097 8.773 -5.425 1.00 94.38 100 GLU A O 1
ATOM 766 N N . LEU A 1 101 ? 1.607 9.194 -4.004 1.00 91.88 101 LEU A N 1
ATOM 767 C CA . LEU A 1 101 ? 0.800 9.456 -2.825 1.00 91.88 101 LEU A CA 1
ATOM 768 C C . LEU A 1 101 ? 0.643 10.970 -2.661 1.00 91.88 101 LEU A C 1
ATOM 770 O O . LEU A 1 101 ? 1.621 11.693 -2.445 1.00 91.88 101 LEU A O 1
ATOM 774 N N . THR A 1 102 ? -0.593 11.443 -2.748 1.00 82.19 102 THR A N 1
ATOM 775 C CA . THR A 1 102 ? -0.991 12.829 -2.529 1.00 82.19 102 THR A CA 1
ATOM 776 C C . THR A 1 102 ? -1.676 12.943 -1.172 1.00 82.19 102 THR A C 1
ATOM 778 O O . THR A 1 102 ? -2.854 12.636 -1.022 1.00 82.19 102 THR A O 1
ATOM 781 N N . GLY A 1 103 ? -0.918 13.376 -0.166 1.00 77.19 103 GLY A N 1
ATOM 782 C CA . GLY A 1 103 ? -1.394 13.606 1.198 1.00 77.19 103 GLY A CA 1
ATOM 783 C C . GLY A 1 103 ? -0.481 14.587 1.932 1.00 77.19 103 GLY A C 1
ATOM 784 O O . GLY A 1 103 ? 0.130 15.450 1.300 1.00 77.19 103 GLY A O 1
ATOM 785 N N . ALA A 1 104 ? -0.349 14.434 3.254 1.00 75.81 104 ALA A N 1
ATOM 786 C CA . ALA A 1 104 ? 0.521 15.281 4.080 1.00 75.81 104 ALA A CA 1
ATOM 787 C C . ALA A 1 104 ? 1.993 15.255 3.624 1.00 75.81 104 ALA A C 1
ATOM 789 O O . ALA A 1 104 ? 2.681 16.273 3.669 1.00 75.81 104 ALA A O 1
ATOM 790 N N . GLN A 1 105 ? 2.463 14.108 3.125 1.00 78.06 105 GLN A N 1
ATOM 791 C CA . GLN A 1 105 ? 3.743 13.988 2.437 1.00 78.06 105 GLN A CA 1
ATOM 792 C C . GLN A 1 105 ? 3.513 13.539 0.999 1.00 78.06 105 GLN A C 1
ATOM 794 O O . GLN A 1 105 ? 2.883 12.511 0.748 1.00 78.06 105 GLN A O 1
ATOM 799 N N . LYS A 1 106 ? 4.053 14.302 0.045 1.00 83.06 106 LYS A N 1
ATOM 800 C CA . LYS A 1 106 ? 4.082 13.891 -1.358 1.00 83.06 106 LYS A CA 1
ATOM 801 C C . LYS A 1 106 ? 5.196 12.875 -1.540 1.00 83.06 106 LYS A C 1
ATOM 803 O O . LYS A 1 106 ? 6.374 13.222 -1.472 1.00 83.06 106 LYS A O 1
ATOM 808 N N . VAL A 1 107 ? 4.818 11.623 -1.768 1.00 92.12 107 VAL A N 1
ATOM 809 C CA . VAL A 1 107 ? 5.765 10.526 -1.968 1.00 92.12 107 VAL A CA 1
ATOM 810 C C . VAL A 1 107 ? 5.550 9.934 -3.349 1.00 92.12 107 VAL A C 1
ATOM 812 O O . VAL A 1 107 ? 4.427 9.641 -3.745 1.00 92.12 107 VAL A O 1
ATOM 815 N N . ARG A 1 108 ? 6.652 9.734 -4.074 1.00 93.25 108 ARG A N 1
ATOM 816 C CA . ARG A 1 108 ? 6.669 9.062 -5.372 1.00 93.25 108 ARG A CA 1
ATOM 817 C C . ARG A 1 108 ? 7.555 7.827 -5.297 1.00 93.25 108 ARG A C 1
ATOM 819 O O . ARG A 1 108 ? 8.673 7.896 -4.771 1.00 93.25 108 ARG A O 1
ATOM 826 N N . ARG A 1 109 ? 7.054 6.694 -5.785 1.00 94.19 109 ARG A N 1
ATOM 827 C CA . ARG A 1 109 ? 7.766 5.410 -5.807 1.00 94.19 109 ARG A CA 1
ATOM 828 C C . ARG A 1 109 ? 7.539 4.714 -7.139 1.00 94.19 109 ARG A C 1
ATOM 830 O O . ARG A 1 109 ? 6.402 4.568 -7.564 1.00 94.19 109 ARG A O 1
ATOM 837 N N . ALA A 1 110 ? 8.620 4.273 -7.770 1.00 93.06 110 ALA A N 1
ATOM 838 C CA . ALA A 1 110 ? 8.555 3.369 -8.910 1.00 93.06 110 ALA A CA 1
ATOM 839 C C . ALA A 1 110 ? 8.756 1.933 -8.415 1.00 93.06 110 ALA A C 1
ATOM 841 O O . ALA A 1 110 ? 9.621 1.688 -7.573 1.00 93.06 110 ALA A O 1
ATOM 842 N N . PHE A 1 111 ? 7.966 1.000 -8.929 1.00 93.50 111 PHE A N 1
ATOM 843 C CA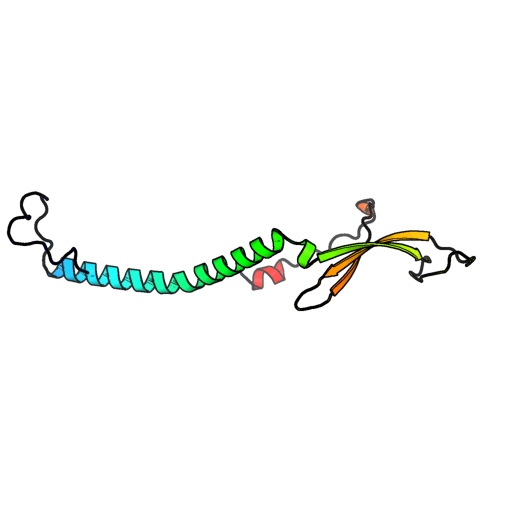 . PHE A 1 111 ? 8.087 -0.423 -8.642 1.00 93.50 111 PHE A CA 1
ATOM 844 C C . PHE A 1 111 ? 7.785 -1.246 -9.895 1.00 93.50 111 PHE A C 1
ATOM 846 O O . PHE A 1 111 ? 7.126 -0.783 -10.826 1.00 93.50 111 PHE A O 1
ATOM 853 N N . VAL A 1 112 ? 8.282 -2.478 -9.906 1.00 91.88 112 VAL A N 1
ATOM 854 C CA . VAL A 1 112 ? 8.003 -3.472 -10.943 1.00 91.88 112 VAL A CA 1
ATOM 855 C C . VAL A 1 112 ? 7.503 -4.720 -10.238 1.00 91.88 112 VAL A C 1
ATOM 857 O O . VAL A 1 112 ? 8.065 -5.133 -9.222 1.00 91.88 112 VAL A O 1
ATOM 860 N N . LEU A 1 113 ? 6.444 -5.322 -10.767 1.00 89.19 113 LEU A N 1
ATOM 861 C CA . LEU A 1 113 ? 6.020 -6.644 -10.331 1.00 89.19 113 LEU A CA 1
ATOM 862 C C . LEU A 1 113 ? 6.852 -7.679 -11.084 1.00 89.19 113 LEU A C 1
ATOM 864 O O . LEU A 1 113 ? 6.686 -7.866 -12.286 1.00 89.19 113 LEU A O 1
ATOM 868 N N . ALA A 1 114 ? 7.764 -8.330 -10.369 1.00 86.50 114 ALA A N 1
ATOM 869 C CA . ALA A 1 114 ? 8.629 -9.364 -10.915 1.00 86.50 114 ALA A CA 1
ATOM 870 C C . ALA A 1 114 ? 8.338 -10.716 -10.259 1.00 86.50 114 ALA A C 1
ATOM 872 O O . ALA A 1 114 ? 7.940 -10.799 -9.096 1.00 86.50 114 ALA A O 1
ATOM 873 N N . ARG A 1 115 ? 8.579 -11.789 -11.012 1.00 90.81 115 ARG A N 1
ATOM 874 C CA . ARG 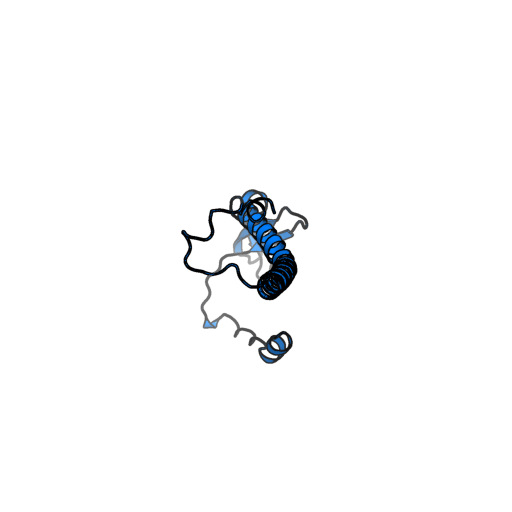A 1 115 ? 8.563 -13.162 -10.511 1.00 90.81 115 ARG A CA 1
ATOM 875 C C . ARG A 1 115 ? 9.980 -13.710 -10.587 1.00 90.81 115 ARG A C 1
ATOM 877 O O . ARG A 1 115 ? 10.575 -13.709 -11.656 1.00 90.81 115 ARG A O 1
ATOM 884 N N . VAL A 1 116 ? 10.481 -14.197 -9.460 1.00 89.94 116 VAL A N 1
ATOM 885 C CA . VAL A 1 116 ? 11.819 -14.790 -9.329 1.00 89.94 116 VAL A CA 1
ATOM 886 C C . VAL A 1 116 ? 11.713 -16.130 -8.613 1.00 89.94 116 VAL A C 1
ATOM 888 O O . VAL A 1 116 ? 10.745 -16.370 -7.878 1.00 89.94 116 VAL A O 1
ATOM 891 N N . ALA A 1 117 ? 12.672 -17.027 -8.835 1.00 93.25 117 ALA A N 1
ATOM 892 C CA . ALA A 1 117 ? 12.693 -18.288 -8.106 1.00 93.25 117 ALA A CA 1
ATOM 893 C C . ALA A 1 117 ? 12.974 -18.017 -6.620 1.00 93.25 117 ALA A C 1
ATOM 895 O O . ALA A 1 117 ? 13.778 -17.155 -6.273 1.00 93.25 117 ALA A O 1
ATOM 896 N N . ARG A 1 118 ? 12.343 -18.770 -5.707 1.00 87.81 118 ARG A N 1
ATOM 897 C CA . ARG A 1 118 ? 12.556 -18.561 -4.261 1.00 87.81 118 ARG A CA 1
ATOM 898 C C . ARG A 1 118 ? 14.026 -18.730 -3.857 1.00 87.81 118 ARG A C 1
ATOM 900 O O . ARG A 1 118 ? 14.460 -18.064 -2.928 1.00 87.81 118 ARG A O 1
ATOM 907 N N . SER A 1 119 ? 14.770 -19.578 -4.565 1.00 92.50 119 SER A N 1
ATOM 908 C CA . SER A 1 119 ? 16.210 -19.791 -4.386 1.00 92.50 119 SER A CA 1
ATOM 909 C C . SER A 1 119 ? 17.077 -18.583 -4.756 1.00 92.50 119 SER A C 1
ATOM 911 O O . SER A 1 119 ? 18.216 -18.513 -4.315 1.00 92.50 119 SER A O 1
ATOM 913 N N . GLU A 1 120 ? 16.563 -17.651 -5.561 1.00 91.12 120 GLU A N 1
ATOM 914 C CA . GLU A 1 120 ? 17.266 -16.426 -5.973 1.00 91.12 120 GLU A CA 1
ATOM 915 C C . GLU A 1 120 ? 17.009 -15.258 -5.010 1.00 91.12 120 GLU A C 1
ATOM 917 O O . GLU A 1 120 ? 17.725 -14.260 -5.032 1.00 91.12 120 GLU A O 1
ATOM 922 N N . VAL A 1 121 ? 15.990 -15.371 -4.150 1.00 87.69 121 VAL A N 1
ATOM 923 C CA . VAL A 1 121 ? 15.705 -14.378 -3.113 1.00 87.69 121 VAL A CA 1
ATOM 924 C C . VAL A 1 121 ? 16.666 -14.615 -1.945 1.00 87.69 121 VAL A C 1
ATOM 926 O O . VAL A 1 121 ? 16.696 -15.732 -1.421 1.00 87.69 121 VAL A O 1
ATOM 929 N N . PRO A 1 122 ? 17.420 -13.596 -1.488 1.00 86.00 122 PRO A N 1
ATOM 930 C CA . PRO A 1 122 ? 18.261 -13.725 -0.305 1.00 86.00 122 PRO A CA 1
ATOM 931 C C . PRO A 1 122 ? 17.462 -14.261 0.884 1.00 86.00 122 PRO A C 1
ATOM 933 O O . PRO A 1 122 ? 16.293 -13.906 1.069 1.00 86.00 122 PRO A O 1
ATOM 936 N N . SER A 1 123 ? 18.094 -15.105 1.703 1.00 81.75 123 SER A N 1
ATOM 937 C CA . SER A 1 123 ? 17.481 -15.591 2.939 1.00 81.75 123 SER A CA 1
ATOM 938 C C . SER A 1 123 ? 16.947 -14.399 3.740 1.00 81.75 123 SER A C 1
ATOM 940 O O . SER A 1 123 ? 17.699 -13.444 3.952 1.00 81.75 123 SER A O 1
ATOM 942 N N . PRO A 1 124 ? 15.667 -14.415 4.158 1.00 78.69 124 PRO A N 1
ATOM 943 C CA . PRO A 1 124 ? 15.091 -13.292 4.880 1.00 78.69 124 PRO A CA 1
ATOM 944 C C . PRO A 1 124 ? 15.944 -12.992 6.111 1.00 78.69 124 PRO A C 1
ATOM 946 O O . PRO A 1 124 ? 16.388 -13.916 6.801 1.00 78.69 124 PRO A O 1
ATOM 949 N N . ALA A 1 125 ? 16.167 -11.704 6.385 1.00 77.81 125 ALA A N 1
ATOM 950 C CA . ALA A 1 125 ? 16.738 -11.291 7.656 1.00 77.81 125 ALA A CA 1
ATOM 951 C C . ALA A 1 125 ? 15.885 -11.923 8.761 1.00 77.81 125 ALA A C 1
ATOM 953 O O . ALA A 1 125 ? 14.659 -11.776 8.762 1.00 77.81 125 ALA A O 1
ATOM 954 N N . LYS A 1 126 ? 16.511 -12.705 9.645 1.00 79.25 126 LYS A N 1
ATOM 955 C CA . LYS A 1 126 ? 15.790 -13.302 10.768 1.00 79.25 126 LYS A CA 1
ATOM 956 C C . LYS A 1 126 ? 15.171 -12.157 11.564 1.00 79.25 126 LYS A C 1
ATOM 958 O O . LYS A 1 126 ? 15.875 -11.212 11.916 1.00 79.25 126 LYS A O 1
ATOM 963 N N . ILE A 1 127 ? 13.865 -12.239 11.811 1.00 77.38 127 ILE A N 1
ATOM 964 C CA . ILE A 1 127 ? 13.184 -11.322 12.725 1.00 77.38 127 ILE A CA 1
ATOM 965 C C . ILE A 1 127 ? 13.940 -11.383 14.052 1.00 77.38 127 ILE A C 1
ATOM 967 O O . ILE A 1 127 ? 14.185 -12.473 14.576 1.00 77.38 127 ILE A O 1
ATOM 971 N N . ASN A 1 128 ? 14.348 -10.223 14.563 1.00 80.06 128 ASN A N 1
ATOM 972 C CA . ASN A 1 128 ? 15.014 -10.132 15.851 1.00 80.06 128 ASN A CA 1
ATOM 973 C C . ASN A 1 128 ? 13.963 -10.250 16.962 1.00 80.06 128 ASN A C 1
ATOM 975 O O . ASN A 1 128 ? 13.491 -9.251 17.501 1.00 80.06 128 ASN A O 1
ATOM 979 N N . PHE A 1 129 ? 13.547 -11.484 17.250 1.00 82.38 129 PHE A N 1
ATOM 980 C CA . PHE A 1 129 ? 12.563 -11.767 18.295 1.00 82.38 129 PHE A CA 1
ATOM 981 C C . PHE A 1 129 ? 13.038 -11.299 19.676 1.00 82.38 129 PHE A C 1
ATOM 983 O O . PHE A 1 129 ? 12.209 -10.872 20.476 1.00 82.38 129 PHE A O 1
ATOM 990 N N . ASP A 1 130 ? 14.353 -11.293 19.920 1.00 82.06 130 ASP A N 1
ATOM 991 C CA . ASP A 1 130 ? 14.934 -10.803 21.174 1.00 82.06 130 ASP A CA 1
ATOM 992 C C . ASP A 1 130 ? 14.675 -9.302 21.382 1.00 82.06 130 ASP A C 1
ATOM 994 O O . ASP A 1 130 ? 14.509 -8.851 22.513 1.00 82.06 130 ASP A O 1
ATOM 998 N N . ASP A 1 131 ? 14.615 -8.519 20.300 1.00 79.00 131 ASP A N 1
ATOM 999 C CA . ASP A 1 131 ? 14.310 -7.087 20.364 1.00 79.00 131 ASP A CA 1
ATOM 1000 C C . ASP A 1 131 ? 12.801 -6.825 20.467 1.00 79.00 131 ASP A C 1
ATOM 1002 O O . ASP A 1 131 ? 12.371 -5.997 21.265 1.00 79.00 131 ASP A O 1
ATOM 1006 N N . ALA A 1 132 ? 11.979 -7.590 19.739 1.00 77.38 132 ALA A N 1
ATOM 1007 C CA . ALA A 1 132 ? 10.519 -7.490 19.818 1.00 77.38 132 ALA A CA 1
ATOM 1008 C C . ALA A 1 132 ? 9.984 -7.793 21.231 1.00 77.38 132 ALA A C 1
ATOM 1010 O O . ALA A 1 132 ? 9.055 -7.136 21.695 1.00 77.38 132 ALA A O 1
ATOM 1011 N N . ALA A 1 133 ? 10.606 -8.741 21.937 1.00 81.12 133 ALA A N 1
ATOM 1012 C CA . ALA A 1 133 ? 10.247 -9.094 23.308 1.00 81.12 133 ALA A CA 1
ATOM 1013 C C . ALA A 1 133 ? 10.478 -7.962 24.327 1.00 81.12 133 ALA A C 1
ATOM 1015 O O . ALA A 1 133 ? 9.920 -8.016 25.415 1.00 81.12 133 ALA A O 1
ATOM 1016 N N . ARG A 1 134 ? 11.269 -6.928 24.003 1.00 79.75 134 ARG A N 1
ATOM 1017 C CA . ARG A 1 134 ? 11.487 -5.766 24.889 1.00 79.75 134 ARG A CA 1
ATOM 1018 C C . ARG A 1 134 ? 10.308 -4.792 24.929 1.00 79.75 134 ARG A C 1
ATOM 1020 O O . ARG A 1 134 ? 10.300 -3.904 25.776 1.00 79.75 134 ARG A O 1
ATOM 1027 N N . TYR A 1 135 ? 9.366 -4.923 23.996 1.00 75.19 135 TYR A N 1
ATOM 1028 C CA . TYR A 1 135 ? 8.200 -4.049 23.849 1.00 75.19 135 TYR A CA 1
ATOM 1029 C C . TYR A 1 135 ? 6.881 -4.719 24.290 1.00 75.19 135 TYR A C 1
ATOM 1031 O O . TYR A 1 135 ? 5.813 -4.166 24.029 1.00 75.19 135 TYR A O 1
ATOM 1039 N N . LEU A 1 136 ? 6.955 -5.894 24.929 1.00 68.06 136 LEU A N 1
ATOM 1040 C CA . LEU A 1 136 ? 5.843 -6.619 25.561 1.00 68.06 136 LEU A CA 1
ATOM 1041 C C . LEU A 1 136 ? 5.981 -6.560 27.086 1.00 68.06 136 LEU A C 1
ATOM 1043 O O . LEU A 1 136 ? 4.929 -6.476 27.754 1.00 68.06 136 LEU A O 1
#

Sequence (136 aa):
LRLLQQQGPGLGSMFGSQPAARGEQARLEAELLDNERQLQAIGGGETALEAELECLQAVLENPGRYLRVEQKQLRLTTMNVVTEKTSNEMAAEIDFAIAELTGAQKVRRAFVLARVARSEVPSPAKINFDDAARYL

Radius of gyration: 33.3 Å; chains: 1; bounding box: 73×35×84 Å